Protein AF-A0A1Z8P2G0-F1 (afdb_monomer)

Solvent-accessible surface area (backbone atoms only — not comparable to full-atom values): 7217 Å² total; per-residue (Å²): 125,61,67,54,53,52,52,52,48,53,51,50,54,49,53,53,50,36,55,58,36,44,78,73,49,36,34,59,46,86,92,84,46,77,43,54,73,86,60,70,56,64,57,60,57,50,25,56,54,51,21,49,52,52,42,52,49,53,52,51,53,38,56,76,70,68,52,81,88,75,31,72,57,47,53,52,24,49,36,32,48,39,36,35,54,38,39,53,51,37,26,50,76,64,75,35,38,90,81,43,46,68,60,46,52,50,36,45,52,52,22,52,47,34,41,54,54,36,60,76,44,64,94,48,72,69,84,83,86,123

Foldseek 3Di:
DVVLVVVVVVVVVVVVVQVVCVVVQWHADPPGDIDGNVPDPPLLVVLLVQLVVVLVVVVVVCVVVVHDDAAPLVSVLSSLVSSLVSSCVSCVVVVNCVVCVVVSVVSVVSNVSSVVVRVVCPPPNDDPDD

Mean predicted aligned error: 5.57 Å

Secondary structure (DSSP, 8-state):
-HHHHHHHHHHHHHHHHHHHHHHTTEEEETTTEEEETT-S-HHHHHHHHHHHHHHHHHHHHHHHTTPPP--HHHHHHHHHHHHHHHHHHHHHHTT-HHHHHHHHHHHHHHHHHHHHHHHHTTT-SS----

Structure (mmCIF, N/CA/C/O backbone):
data_AF-A0A1Z8P2G0-F1
#
_entry.id   AF-A0A1Z8P2G0-F1
#
loop_
_atom_site.group_PDB
_atom_site.id
_atom_site.type_symbol
_atom_site.label_atom_id
_atom_site.label_alt_id
_atom_site.label_comp_id
_atom_site.label_asym_id
_atom_site.label_entity_id
_atom_site.label_seq_id
_atom_site.pdbx_PDB_ins_code
_atom_site.Cartn_x
_atom_site.Cartn_y
_atom_site.Cartn_z
_atom_site.occupancy
_atom_site.B_iso_or_equiv
_atom_site.auth_seq_id
_atom_site.auth_comp_id
_atom_site.auth_asym_id
_atom_site.auth_atom_id
_atom_site.pdbx_PDB_model_num
ATOM 1 N N . MET A 1 1 ? -21.821 -0.827 0.742 1.00 60.06 1 MET A N 1
ATOM 2 C CA . MET A 1 1 ? -20.743 -1.477 1.525 1.00 60.06 1 MET A CA 1
ATOM 3 C C . MET A 1 1 ? -20.217 -2.779 0.893 1.00 60.06 1 MET A C 1
ATOM 5 O O . MET A 1 1 ? -19.171 -3.246 1.322 1.00 60.06 1 MET A O 1
ATOM 9 N N . ASN A 1 2 ? -20.851 -3.317 -0.165 1.00 76.31 2 ASN A N 1
ATOM 10 C CA . ASN A 1 2 ? -20.404 -4.551 -0.839 1.00 76.31 2 ASN A CA 1
ATOM 11 C C . ASN A 1 2 ? -19.225 -4.346 -1.807 1.00 76.31 2 ASN A C 1
ATOM 13 O O . ASN A 1 2 ? -18.320 -5.168 -1.829 1.00 76.31 2 ASN A O 1
ATOM 17 N N . TYR A 1 3 ? -19.163 -3.225 -2.535 1.00 86.19 3 TYR A N 1
ATOM 18 C CA . TYR A 1 3 ? -18.112 -2.992 -3.540 1.00 86.19 3 TYR A CA 1
ATOM 19 C C . TYR A 1 3 ? -16.690 -2.959 -2.964 1.00 86.19 3 TYR A C 1
ATOM 21 O O . TYR A 1 3 ? -15.778 -3.519 -3.556 1.00 86.19 3 TYR A O 1
ATOM 29 N N . CYS A 1 4 ? -16.500 -2.354 -1.785 1.00 89.00 4 CYS A N 1
ATOM 30 C CA . CYS A 1 4 ? -15.201 -2.341 -1.103 1.00 89.00 4 CYS A CA 1
ATOM 31 C C . CYS A 1 4 ? -14.784 -3.758 -0.678 1.00 89.00 4 CYS A C 1
ATOM 33 O O . CYS A 1 4 ? -13.642 -4.149 -0.889 1.00 89.00 4 CYS A O 1
ATOM 35 N N . LYS A 1 5 ? -15.726 -4.560 -0.158 1.00 89.94 5 LYS A N 1
ATOM 36 C CA . LYS A 1 5 ? -15.477 -5.968 0.187 1.00 89.94 5 LYS A CA 1
ATOM 37 C C . LYS A 1 5 ? -15.097 -6.787 -1.052 1.00 89.94 5 LYS A C 1
ATOM 39 O O . LYS A 1 5 ? -14.120 -7.519 -0.999 1.00 89.94 5 LYS A O 1
ATOM 44 N N . ILE A 1 6 ? -15.822 -6.622 -2.163 1.00 92.88 6 ILE A N 1
ATOM 45 C CA . ILE A 1 6 ? -15.532 -7.305 -3.437 1.00 92.88 6 ILE A CA 1
ATOM 46 C C . ILE A 1 6 ? -14.146 -6.907 -3.956 1.00 92.88 6 ILE A C 1
ATOM 48 O O . ILE A 1 6 ? -13.340 -7.777 -4.262 1.00 92.88 6 ILE A O 1
ATOM 52 N N . LEU A 1 7 ? -13.838 -5.607 -3.993 1.00 93.44 7 LEU A N 1
ATOM 53 C CA . LEU A 1 7 ? -12.540 -5.092 -4.433 1.00 93.44 7 LEU A CA 1
ATOM 54 C C . LEU A 1 7 ? -11.387 -5.643 -3.585 1.00 93.44 7 LEU A C 1
ATOM 56 O O . LEU A 1 7 ? -10.404 -6.130 -4.134 1.00 93.44 7 LEU A O 1
ATOM 60 N N . LEU A 1 8 ? -11.509 -5.592 -2.255 1.00 93.50 8 LEU A N 1
ATOM 61 C CA . LEU A 1 8 ? -10.497 -6.134 -1.347 1.00 93.50 8 LEU A CA 1
ATOM 62 C C . LEU A 1 8 ? -10.388 -7.659 -1.455 1.00 93.50 8 LEU A C 1
ATOM 64 O O . LEU A 1 8 ? -9.288 -8.187 -1.349 1.00 93.50 8 LEU A O 1
ATOM 68 N N . GLY A 1 9 ? -11.498 -8.358 -1.704 1.00 94.31 9 GLY A N 1
ATOM 69 C CA . GLY A 1 9 ? -11.506 -9.794 -1.976 1.00 94.31 9 GLY A CA 1
ATOM 70 C C . GLY A 1 9 ? -10.726 -10.139 -3.244 1.00 94.31 9 GLY A C 1
ATOM 71 O O . GLY A 1 9 ? -9.842 -10.988 -3.199 1.00 94.31 9 GLY A O 1
ATOM 72 N N . LEU A 1 10 ? -10.982 -9.431 -4.349 1.00 93.38 10 LEU A N 1
ATOM 73 C CA . LEU A 1 10 ? -10.248 -9.601 -5.607 1.00 93.38 10 LEU A CA 1
ATOM 74 C C . LEU A 1 10 ? -8.759 -9.268 -5.450 1.00 93.38 10 LEU A C 1
ATOM 76 O O . LEU A 1 10 ? -7.917 -10.032 -5.911 1.00 93.38 10 LEU A O 1
ATOM 80 N N . LEU A 1 11 ? -8.428 -8.175 -4.755 1.00 92.81 11 LEU A N 1
ATOM 81 C CA . LEU A 1 11 ? -7.041 -7.820 -4.437 1.00 92.81 11 LEU A CA 1
ATOM 82 C C . LEU A 1 11 ? -6.364 -8.871 -3.552 1.00 92.81 11 LEU A C 1
ATOM 84 O O . LEU A 1 11 ? -5.190 -9.164 -3.754 1.00 92.81 11 LEU A O 1
ATOM 88 N N . GLY A 1 12 ? -7.094 -9.453 -2.599 1.00 94.44 12 GLY A N 1
ATOM 89 C CA . GLY A 1 12 ? -6.603 -10.532 -1.747 1.00 94.44 12 GLY A CA 1
ATOM 90 C C . GLY A 1 12 ? -6.286 -11.793 -2.546 1.00 94.44 12 GLY A C 1
ATOM 91 O O . GLY A 1 12 ? -5.186 -12.327 -2.428 1.00 94.44 12 GLY A O 1
ATOM 92 N N . VAL A 1 13 ? -7.206 -12.228 -3.414 1.00 94.69 13 VAL A N 1
ATOM 93 C CA . VAL A 1 13 ? -6.977 -13.362 -4.327 1.00 94.69 13 VAL A CA 1
ATOM 94 C C . VAL A 1 13 ? -5.789 -13.077 -5.244 1.00 94.69 13 VAL A C 1
ATOM 96 O O . VAL A 1 13 ? -4.899 -13.914 -5.370 1.00 94.69 13 VAL A O 1
ATOM 99 N N . TRP A 1 14 ? -5.724 -11.879 -5.829 1.00 91.81 14 TRP A N 1
ATOM 100 C CA . TRP A 1 14 ? -4.611 -11.466 -6.681 1.00 91.81 14 TRP A CA 1
ATOM 101 C C . TRP A 1 14 ? -3.268 -11.495 -5.941 1.00 91.81 14 TRP A C 1
ATOM 103 O O . TRP A 1 14 ? -2.309 -12.066 -6.453 1.00 91.81 14 TRP A O 1
ATOM 113 N N . ALA A 1 15 ? -3.200 -10.967 -4.716 1.00 91.56 15 ALA A N 1
ATOM 114 C CA . ALA A 1 15 ? -1.979 -10.977 -3.913 1.00 91.56 15 ALA A CA 1
ATOM 115 C C . ALA A 1 15 ? -1.499 -12.405 -3.610 1.00 91.56 15 ALA A C 1
ATOM 117 O O . ALA A 1 15 ? -0.311 -12.695 -3.748 1.00 91.56 15 ALA A O 1
ATOM 118 N N . VAL A 1 16 ? -2.416 -13.312 -3.255 1.00 94.31 16 VAL A N 1
ATOM 119 C CA . VAL A 1 16 ? -2.088 -14.730 -3.031 1.00 94.31 16 VAL A CA 1
ATOM 120 C C . VAL A 1 16 ? -1.574 -15.380 -4.316 1.00 94.31 16 VAL A C 1
ATOM 122 O O . VAL A 1 16 ? -0.553 -16.065 -4.278 1.00 94.31 16 VAL A O 1
ATOM 125 N N . MET A 1 17 ? -2.220 -15.130 -5.459 1.00 91.81 17 MET A N 1
ATOM 126 C CA . MET A 1 17 ? -1.755 -15.648 -6.751 1.00 91.81 17 MET A CA 1
ATOM 127 C C . MET A 1 17 ? -0.342 -15.161 -7.093 1.00 91.81 17 MET A C 1
ATOM 129 O O . MET A 1 17 ? 0.490 -15.972 -7.490 1.00 91.81 17 MET A O 1
ATOM 133 N N . VAL A 1 18 ? -0.039 -13.871 -6.897 1.00 89.19 18 VAL A N 1
ATOM 134 C CA . VAL A 1 18 ? 1.302 -13.308 -7.151 1.00 89.19 18 VAL A CA 1
ATOM 135 C C . VAL A 1 18 ? 2.364 -13.981 -6.281 1.00 89.19 18 VAL A C 1
ATOM 137 O O . VAL A 1 18 ? 3.436 -14.315 -6.780 1.00 89.19 18 VAL A O 1
ATOM 140 N N . VAL A 1 19 ? 2.067 -14.233 -5.001 1.00 90.69 19 VAL A N 1
ATOM 141 C CA . VAL A 1 19 ? 2.987 -14.950 -4.103 1.00 90.69 19 VAL A CA 1
ATOM 142 C C . VAL A 1 19 ? 3.224 -16.381 -4.587 1.00 90.69 19 VAL A C 1
ATOM 144 O O . VAL A 1 19 ? 4.376 -16.799 -4.669 1.00 90.69 19 VAL A O 1
ATOM 147 N N . ILE A 1 20 ? 2.164 -17.116 -4.946 1.00 92.06 20 ILE A N 1
ATOM 148 C CA . ILE A 1 20 ? 2.279 -18.495 -5.449 1.00 92.06 20 ILE A CA 1
ATOM 149 C C . ILE A 1 20 ? 3.148 -18.532 -6.709 1.00 92.06 20 ILE A C 1
ATOM 151 O O . ILE A 1 20 ? 4.090 -19.315 -6.767 1.00 92.06 20 ILE A O 1
ATOM 155 N N . LEU A 1 21 ? 2.878 -17.670 -7.694 1.00 88.94 21 LEU A N 1
ATOM 156 C CA . LEU A 1 21 ? 3.651 -17.611 -8.939 1.00 88.94 21 LEU A CA 1
ATOM 157 C C . LEU A 1 21 ? 5.119 -17.235 -8.691 1.00 88.94 21 LEU A C 1
ATOM 159 O O . LEU A 1 21 ? 6.015 -17.837 -9.289 1.00 88.94 21 LEU A O 1
ATOM 163 N N . GLY A 1 22 ? 5.375 -16.324 -7.746 1.00 86.19 22 GLY A N 1
ATOM 164 C CA . GLY A 1 22 ? 6.726 -15.928 -7.352 1.00 86.19 22 GLY A CA 1
ATOM 165 C C . GLY A 1 22 ? 7.583 -17.095 -6.847 1.00 86.19 22 GLY A C 1
ATOM 166 O O . GLY A 1 22 ? 8.781 -17.132 -7.128 1.00 86.19 22 GLY A O 1
ATOM 167 N N . LEU A 1 23 ? 6.982 -18.095 -6.186 1.00 88.88 23 LEU A N 1
ATOM 168 C CA . LEU A 1 23 ? 7.684 -19.318 -5.761 1.00 88.88 23 LEU A CA 1
ATOM 169 C C . LEU A 1 23 ? 8.158 -20.175 -6.946 1.00 88.88 23 LEU A C 1
ATOM 171 O O . LEU A 1 23 ? 9.149 -20.892 -6.830 1.00 88.88 23 LEU A O 1
ATOM 175 N N . PHE A 1 24 ? 7.500 -20.055 -8.100 1.00 89.31 24 PHE A N 1
ATOM 176 C CA . PHE A 1 24 ? 7.879 -20.708 -9.355 1.00 89.31 24 PHE A CA 1
ATOM 177 C C . PHE A 1 24 ? 8.735 -19.807 -10.259 1.00 89.31 24 PHE A C 1
ATOM 179 O O . PHE A 1 24 ? 8.844 -20.067 -11.455 1.00 89.31 24 PHE A O 1
ATOM 186 N N . LYS A 1 25 ? 9.348 -18.747 -9.706 1.00 83.69 25 LYS A N 1
ATOM 187 C CA . LYS A 1 25 ? 10.150 -17.746 -10.439 1.00 83.69 25 LYS A CA 1
ATOM 188 C C . LYS A 1 25 ? 9.375 -16.992 -11.534 1.00 83.69 25 LYS A C 1
ATOM 190 O O . LYS A 1 25 ? 9.993 -16.353 -12.383 1.00 83.69 25 LYS A O 1
ATOM 195 N N . LEU A 1 26 ? 8.043 -17.032 -11.496 1.00 84.38 26 LEU A N 1
ATOM 196 C CA . LEU A 1 26 ? 7.166 -16.260 -12.372 1.00 84.38 26 LEU A CA 1
ATOM 197 C C . LEU A 1 26 ? 6.716 -15.009 -11.628 1.00 84.38 26 LEU A C 1
ATOM 199 O O . LEU A 1 26 ? 6.067 -15.104 -10.588 1.00 84.38 26 LEU A O 1
ATOM 203 N N . GLN A 1 27 ? 7.043 -13.830 -12.149 1.00 81.88 27 GLN A N 1
ATOM 204 C CA . GLN A 1 27 ? 6.608 -12.586 -11.529 1.00 81.88 27 GLN A CA 1
ATOM 205 C C . GLN A 1 27 ? 5.479 -11.959 -12.333 1.00 81.88 27 GLN A C 1
ATOM 207 O O . GLN A 1 27 ? 5.599 -11.691 -13.525 1.00 81.88 27 GLN A O 1
ATOM 212 N N . VAL A 1 28 ? 4.363 -11.736 -11.641 1.00 82.62 28 VAL A N 1
ATOM 213 C CA . VAL A 1 28 ? 3.212 -11.008 -12.163 1.00 82.62 28 VAL A CA 1
ATOM 214 C C . VAL A 1 28 ? 3.106 -9.708 -11.397 1.00 82.62 28 VAL A C 1
ATOM 216 O O . VAL A 1 28 ? 3.031 -9.709 -10.168 1.00 82.62 28 VAL A O 1
ATOM 219 N N . TYR A 1 29 ? 3.088 -8.594 -12.117 1.00 79.94 29 TYR A N 1
ATOM 220 C CA . TYR A 1 29 ? 2.933 -7.284 -11.509 1.00 79.94 29 TYR A CA 1
ATOM 221 C C . TYR A 1 29 ? 1.839 -6.475 -12.200 1.00 79.94 29 TYR A C 1
ATOM 223 O O . TYR A 1 29 ? 1.559 -6.606 -13.392 1.00 79.94 29 TYR A O 1
ATOM 231 N N . PHE A 1 30 ? 1.190 -5.635 -11.401 1.00 70.94 30 PHE A N 1
ATOM 232 C CA . PHE A 1 30 ? 0.039 -4.844 -11.815 1.00 70.94 30 PHE A CA 1
ATOM 233 C C . PHE A 1 30 ? 0.392 -3.905 -12.990 1.00 70.94 30 PHE A C 1
ATOM 235 O O . PHE A 1 30 ? 1.470 -3.315 -12.961 1.00 70.94 30 PHE A O 1
ATOM 242 N N . PRO A 1 31 ? -0.467 -3.688 -14.002 1.00 65.00 31 PRO A N 1
ATOM 243 C CA . PRO A 1 31 ? -1.821 -4.218 -14.138 1.00 65.00 31 PRO A CA 1
ATOM 244 C C . PRO A 1 31 ? -1.864 -5.711 -14.481 1.00 65.00 31 PRO A C 1
ATOM 246 O O . PRO A 1 31 ? -2.478 -6.450 -13.725 1.00 65.00 31 PRO A O 1
ATOM 249 N N . PHE A 1 32 ? -1.177 -6.177 -15.528 1.00 74.19 32 PHE A N 1
ATOM 250 C CA . PHE A 1 32 ? -1.119 -7.599 -15.908 1.00 74.19 32 PHE A CA 1
ATOM 251 C C . PHE A 1 32 ? 0.148 -7.899 -16.720 1.00 74.19 32 PHE A C 1
ATOM 253 O O . PHE A 1 32 ? 0.078 -8.419 -17.830 1.00 74.19 32 PHE A O 1
ATOM 260 N N . ASN A 1 33 ? 1.311 -7.525 -16.193 1.00 77.25 33 ASN A N 1
ATOM 261 C CA . ASN A 1 33 ? 2.585 -7.851 -16.830 1.00 77.25 33 ASN A CA 1
ATOM 262 C C . ASN A 1 33 ? 3.137 -9.148 -16.247 1.00 77.25 33 ASN A C 1
ATOM 264 O O . ASN A 1 33 ? 3.072 -9.354 -15.033 1.00 77.25 33 ASN A O 1
ATOM 268 N N . ILE A 1 34 ? 3.681 -9.997 -17.115 1.00 75.19 34 ILE A N 1
ATOM 269 C CA . ILE A 1 34 ? 4.360 -11.239 -16.751 1.00 75.19 34 ILE A CA 1
ATOM 270 C C . ILE A 1 34 ? 5.818 -11.070 -17.160 1.00 75.19 34 ILE A C 1
ATOM 272 O O . ILE A 1 34 ? 6.087 -10.757 -18.317 1.00 75.19 34 ILE A O 1
ATOM 276 N N . GLY A 1 35 ? 6.728 -11.262 -16.214 1.00 70.44 35 GLY A N 1
ATOM 277 C CA . GLY A 1 35 ? 8.163 -11.173 -16.445 1.00 70.44 35 GLY A CA 1
ATOM 278 C C . GLY A 1 35 ? 8.932 -12.234 -15.669 1.00 70.44 35 GLY A C 1
ATOM 279 O O . GLY A 1 35 ? 8.391 -12.911 -14.783 1.00 70.44 35 GLY A O 1
ATOM 280 N N . SER A 1 36 ? 10.207 -12.388 -16.010 1.00 67.25 36 SER A N 1
ATOM 281 C CA . SER A 1 36 ? 11.131 -13.204 -15.223 1.00 67.25 36 SER A CA 1
ATOM 282 C C . SER A 1 36 ? 11.443 -12.534 -13.875 1.00 67.25 36 SER A C 1
ATOM 284 O O . SER A 1 36 ? 11.200 -11.344 -13.671 1.00 67.25 36 SER A O 1
ATOM 286 N N . ALA A 1 37 ? 11.953 -13.296 -12.903 1.00 57.19 37 ALA A N 1
ATOM 287 C CA . ALA A 1 37 ? 12.129 -12.813 -11.529 1.00 57.19 37 ALA A CA 1
ATOM 288 C C . ALA A 1 37 ? 13.065 -11.593 -11.366 1.00 57.19 37 ALA A C 1
ATOM 290 O O . ALA A 1 37 ? 13.006 -10.917 -10.339 1.00 57.19 37 ALA A O 1
ATOM 291 N N . GLU A 1 38 ? 13.901 -11.309 -12.364 1.00 60.44 38 GLU A N 1
ATOM 292 C CA . GLU A 1 38 ? 14.842 -10.181 -12.381 1.00 60.44 38 GLU A CA 1
ATOM 293 C C . GLU A 1 38 ? 14.269 -8.930 -13.075 1.00 60.44 38 GLU A C 1
ATOM 295 O O . GLU A 1 38 ? 14.908 -7.881 -13.081 1.00 60.44 38 GLU A O 1
ATOM 300 N N . GLU A 1 39 ? 13.052 -9.003 -13.626 1.00 69.00 39 GLU A N 1
ATOM 301 C CA . GLU A 1 39 ? 12.486 -7.953 -14.484 1.00 69.00 39 GLU A CA 1
ATOM 302 C C . GLU A 1 39 ? 11.602 -6.930 -13.761 1.00 69.00 39 GLU A C 1
ATOM 304 O O . GLU A 1 39 ? 11.222 -5.941 -14.390 1.00 69.00 39 GLU A O 1
ATOM 309 N N . ILE A 1 40 ? 11.259 -7.096 -12.470 1.00 79.25 40 ILE A N 1
ATOM 310 C CA . ILE A 1 40 ? 10.447 -6.067 -11.797 1.00 79.25 40 ILE A CA 1
ATOM 311 C C . ILE A 1 40 ?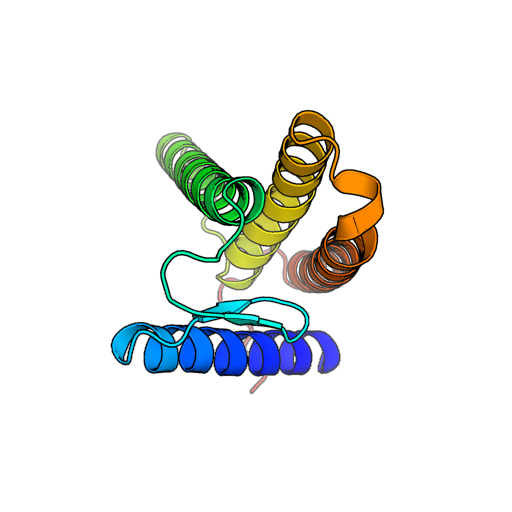 11.238 -4.753 -11.732 1.00 79.25 40 ILE A C 1
ATOM 313 O O . ILE A 1 40 ? 12.290 -4.695 -11.088 1.00 79.25 40 ILE A O 1
ATOM 317 N N . PRO A 1 41 ? 10.695 -3.655 -12.297 1.00 86.19 41 PRO A N 1
ATOM 318 C CA . PRO A 1 41 ? 11.341 -2.358 -12.223 1.00 86.19 41 PRO A CA 1
ATOM 319 C C . PRO A 1 41 ? 11.607 -1.938 -10.776 1.00 86.19 41 PRO A C 1
ATOM 321 O O . PRO A 1 41 ? 10.708 -1.943 -9.928 1.00 86.19 41 PRO A O 1
ATOM 324 N N . TYR A 1 42 ? 12.839 -1.507 -10.503 1.00 89.25 42 TYR A N 1
ATOM 325 C CA . TYR A 1 42 ? 13.296 -1.172 -9.152 1.00 89.25 42 TYR A CA 1
ATOM 326 C C . TYR A 1 42 ? 12.375 -0.177 -8.426 1.00 89.25 42 TYR A C 1
ATOM 328 O O . TYR A 1 42 ? 12.046 -0.368 -7.257 1.00 89.25 42 TYR A O 1
ATOM 336 N N . HIS A 1 43 ? 11.879 0.848 -9.126 1.00 89.00 43 HIS A N 1
ATOM 337 C CA . HIS A 1 43 ? 10.983 1.862 -8.560 1.00 89.00 43 HIS A CA 1
ATOM 338 C C . HIS A 1 43 ? 9.645 1.280 -8.062 1.00 89.00 43 HIS A C 1
ATOM 340 O O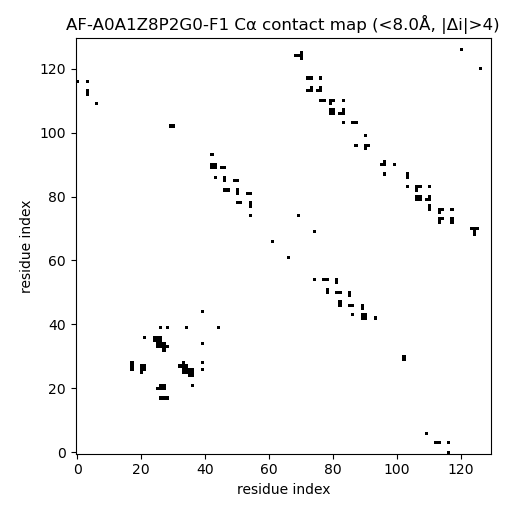 . HIS A 1 43 ? 9.069 1.793 -7.098 1.00 89.00 43 HIS A O 1
ATOM 346 N N . ARG A 1 44 ? 9.159 0.179 -8.652 1.00 88.94 44 ARG A N 1
ATOM 347 C CA . ARG A 1 44 ? 7.945 -0.519 -8.197 1.00 88.94 44 ARG A CA 1
ATOM 348 C C . ARG A 1 44 ? 8.221 -1.323 -6.934 1.00 88.94 44 ARG A C 1
ATOM 350 O O . ARG A 1 44 ? 7.459 -1.237 -5.971 1.00 88.94 44 ARG A O 1
ATOM 357 N N . TRP A 1 45 ? 9.338 -2.046 -6.906 1.00 90.31 45 TRP A N 1
ATOM 358 C CA . TRP A 1 45 ? 9.741 -2.834 -5.741 1.00 90.31 45 TRP A CA 1
ATOM 359 C C . TRP A 1 45 ? 10.037 -1.942 -4.528 1.00 90.31 45 TRP A C 1
ATOM 361 O O . TRP A 1 45 ? 9.541 -2.176 -3.423 1.00 90.31 45 TRP A O 1
ATOM 371 N N . GLN A 1 46 ? 10.759 -0.845 -4.762 1.00 93.38 46 GLN A N 1
ATOM 372 C CA . GLN A 1 46 ? 11.072 0.152 -3.746 1.00 93.38 46 GLN A CA 1
ATOM 373 C C . GLN A 1 46 ? 9.810 0.812 -3.181 1.00 93.38 46 GLN A C 1
ATOM 375 O O . GLN A 1 46 ? 9.732 1.051 -1.977 1.00 93.38 46 GLN A O 1
ATOM 380 N N . THR A 1 47 ? 8.799 1.050 -4.022 1.00 95.19 47 THR A N 1
ATOM 381 C CA . THR A 1 47 ? 7.502 1.577 -3.579 1.00 95.19 47 THR A CA 1
ATOM 382 C C . THR A 1 47 ? 6.847 0.662 -2.555 1.00 95.19 47 THR A C 1
ATOM 384 O O . THR A 1 47 ? 6.556 1.110 -1.449 1.00 95.19 47 THR A O 1
ATOM 387 N N . VAL A 1 48 ? 6.696 -0.631 -2.860 1.00 94.06 48 VAL A N 1
ATOM 388 C CA . VAL A 1 48 ? 6.090 -1.592 -1.921 1.00 94.06 48 VAL A CA 1
ATOM 389 C C . VAL A 1 48 ? 6.886 -1.663 -0.615 1.00 94.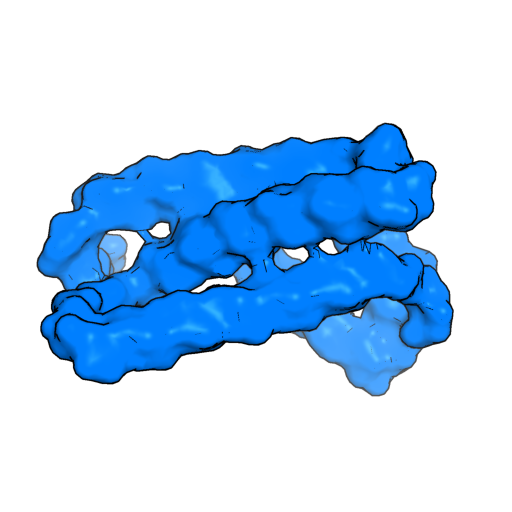06 48 VAL A C 1
ATOM 391 O O . VAL A 1 48 ? 6.300 -1.644 0.472 1.00 94.06 48 VAL A O 1
ATOM 394 N N . ARG A 1 49 ? 8.222 -1.691 -0.700 1.00 95.06 49 ARG A N 1
ATOM 395 C CA . ARG A 1 49 ? 9.112 -1.740 0.468 1.00 95.06 49 ARG A CA 1
ATOM 396 C C . ARG A 1 49 ? 8.936 -0.522 1.378 1.00 95.06 49 ARG A C 1
ATOM 398 O O . ARG A 1 49 ? 8.709 -0.676 2.577 1.00 95.06 49 ARG A O 1
ATOM 405 N N . PHE A 1 50 ? 9.013 0.682 0.816 1.00 97.62 50 PHE A N 1
ATOM 406 C CA . PHE A 1 50 ? 8.889 1.936 1.563 1.00 97.62 50 PHE A CA 1
ATOM 407 C C . PHE A 1 50 ? 7.497 2.108 2.163 1.00 97.62 50 PHE A C 1
ATOM 409 O O . PHE A 1 50 ? 7.377 2.443 3.341 1.00 97.62 50 PHE A O 1
ATOM 416 N N . THR A 1 51 ? 6.447 1.804 1.402 1.00 97.94 51 THR A N 1
ATOM 417 C CA . THR A 1 51 ? 5.073 1.826 1.907 1.00 97.94 51 THR A CA 1
ATOM 418 C C . THR A 1 51 ? 4.888 0.861 3.072 1.00 97.94 51 THR A C 1
ATOM 420 O O . THR A 1 51 ? 4.286 1.233 4.080 1.00 97.94 51 THR A O 1
ATOM 423 N N . THR A 1 52 ? 5.434 -0.354 2.975 1.00 97.00 52 THR A N 1
ATOM 424 C CA . THR A 1 52 ? 5.344 -1.354 4.047 1.00 97.00 52 THR A CA 1
ATOM 425 C C . THR A 1 52 ? 6.023 -0.853 5.317 1.00 97.00 52 THR A C 1
ATOM 427 O O . THR A 1 52 ? 5.393 -0.826 6.375 1.00 97.00 52 THR A O 1
ATOM 430 N N . PHE A 1 53 ? 7.269 -0.381 5.224 1.00 98.06 53 PHE A N 1
ATOM 431 C CA . PHE A 1 53 ? 7.995 0.132 6.388 1.00 98.06 53 PHE A CA 1
ATOM 432 C C . PHE A 1 53 ? 7.337 1.364 7.002 1.00 98.06 53 PHE A C 1
ATOM 434 O O . PHE A 1 53 ? 7.223 1.437 8.223 1.00 98.06 53 PHE A O 1
ATOM 441 N N . LEU A 1 54 ? 6.839 2.296 6.188 1.00 97.81 54 LEU A N 1
ATOM 442 C CA . LEU A 1 54 ? 6.166 3.488 6.696 1.00 97.81 54 LEU A CA 1
ATOM 443 C C . LEU A 1 54 ? 4.822 3.149 7.360 1.00 97.81 54 LEU A C 1
ATOM 445 O O . LEU A 1 54 ? 4.478 3.734 8.386 1.00 97.81 54 LEU A O 1
ATOM 449 N N . THR A 1 55 ? 4.090 2.165 6.829 1.00 97.62 55 THR A N 1
ATOM 450 C CA . THR A 1 55 ? 2.847 1.665 7.439 1.00 97.62 55 THR A CA 1
ATOM 451 C C . THR A 1 55 ? 3.130 1.012 8.790 1.00 97.62 55 THR A C 1
ATOM 453 O O . THR A 1 55 ? 2.457 1.315 9.775 1.00 97.62 55 THR A O 1
ATOM 456 N N . VAL A 1 56 ? 4.151 0.152 8.860 1.00 97.31 56 VAL A N 1
ATOM 457 C CA . VAL A 1 56 ? 4.585 -0.483 10.112 1.00 97.31 56 VAL A CA 1
ATOM 458 C C . VAL A 1 56 ? 5.029 0.574 11.124 1.00 97.31 56 VAL A C 1
ATOM 460 O O . VAL A 1 56 ? 4.538 0.573 12.250 1.00 97.31 56 VAL A O 1
ATOM 463 N N . ALA A 1 57 ? 5.879 1.523 10.720 1.00 98.00 57 ALA A N 1
ATOM 464 C CA . ALA A 1 57 ? 6.342 2.609 11.580 1.00 98.00 57 ALA A CA 1
ATOM 465 C C . ALA A 1 57 ? 5.173 3.440 12.132 1.00 98.00 57 ALA A C 1
ATOM 467 O O . ALA A 1 57 ? 5.111 3.692 13.335 1.00 98.00 57 ALA A O 1
ATOM 468 N N . TYR A 1 58 ? 4.200 3.799 11.286 1.00 97.12 58 TYR A N 1
ATOM 469 C CA . TYR A 1 58 ? 2.996 4.515 11.711 1.00 97.12 58 TYR A CA 1
ATOM 470 C C . TYR A 1 58 ? 2.248 3.772 12.828 1.00 97.12 58 TYR A C 1
ATOM 472 O O . TYR A 1 58 ? 1.877 4.380 13.834 1.00 97.12 58 TYR A O 1
ATOM 480 N N . PHE A 1 59 ? 2.048 2.457 12.689 1.00 95.56 59 PHE A N 1
ATOM 481 C CA . PHE A 1 59 ? 1.340 1.671 13.701 1.00 95.56 59 PHE A CA 1
ATOM 482 C C . PHE A 1 59 ? 2.173 1.387 14.957 1.00 95.56 59 PHE A C 1
ATOM 484 O O . PHE A 1 59 ? 1.597 1.359 16.044 1.00 95.56 59 PHE A O 1
ATOM 491 N N . ILE A 1 60 ? 3.501 1.272 14.850 1.00 96.62 60 ILE A N 1
ATOM 492 C CA . ILE A 1 60 ? 4.402 1.201 16.013 1.00 96.62 60 ILE A CA 1
ATOM 493 C C . ILE A 1 60 ? 4.296 2.484 16.842 1.00 96.62 60 ILE A C 1
ATOM 495 O O . ILE A 1 60 ? 4.036 2.420 18.042 1.00 96.62 60 ILE A O 1
ATOM 499 N N . PHE A 1 61 ? 4.421 3.659 16.217 1.00 97.31 61 PHE A N 1
ATOM 500 C CA . PHE A 1 61 ? 4.312 4.930 16.940 1.00 97.31 61 PHE A CA 1
ATOM 501 C C . PHE A 1 61 ? 2.916 5.153 17.515 1.00 97.31 61 PHE A C 1
ATOM 503 O O . PHE A 1 61 ? 2.772 5.663 18.626 1.00 97.31 61 PHE A O 1
ATOM 510 N N . ARG A 1 62 ? 1.876 4.710 16.803 1.00 94.62 62 ARG A N 1
ATOM 511 C CA . ARG A 1 62 ? 0.506 4.715 17.316 1.00 94.62 62 ARG A CA 1
ATOM 512 C C . ARG A 1 62 ? 0.349 3.828 18.558 1.00 94.62 62 ARG A C 1
ATOM 514 O O . ARG A 1 62 ? -0.382 4.193 19.475 1.00 94.62 62 ARG A O 1
ATOM 521 N N . TYR A 1 63 ? 1.010 2.676 18.594 1.00 93.81 63 TYR A N 1
ATOM 522 C CA . TYR A 1 63 ? 0.989 1.794 19.757 1.00 93.81 63 TYR A CA 1
ATOM 523 C C . TYR A 1 63 ? 1.723 2.421 20.950 1.00 93.81 63 TYR A C 1
ATOM 525 O O . TYR A 1 63 ? 1.149 2.521 22.032 1.00 93.81 63 TYR A O 1
ATOM 533 N N . ILE A 1 64 ? 2.941 2.931 20.736 1.00 96.94 64 ILE A N 1
ATOM 534 C CA . ILE A 1 64 ? 3.745 3.592 21.780 1.00 96.94 64 ILE A CA 1
ATOM 535 C C . ILE A 1 64 ? 3.018 4.821 22.348 1.00 96.94 64 ILE A C 1
ATOM 537 O O . ILE A 1 64 ? 3.028 5.043 23.553 1.00 96.94 64 ILE A O 1
ATOM 541 N N . GLY A 1 65 ? 2.337 5.594 21.498 1.00 95.50 65 GLY A N 1
ATOM 542 C CA . GLY A 1 65 ? 1.566 6.768 21.912 1.00 95.50 65 GLY A CA 1
ATOM 543 C C . GLY A 1 65 ? 0.245 6.463 22.632 1.00 95.50 65 GLY A C 1
ATOM 544 O O . GLY A 1 65 ? -0.509 7.393 22.904 1.00 95.50 65 GLY A O 1
ATOM 545 N N . GLY A 1 66 ? -0.087 5.193 22.900 1.00 91.12 66 GLY A N 1
ATOM 546 C CA . GLY A 1 66 ? -1.302 4.815 23.632 1.00 91.12 66 GLY A CA 1
ATOM 547 C C . GLY A 1 66 ? -2.608 5.121 22.890 1.00 91.12 66 GLY A C 1
ATOM 548 O O . GLY A 1 66 ? -3.667 5.270 23.504 1.00 91.12 66 GLY A O 1
ATOM 549 N N . PHE A 1 67 ? -2.565 5.246 21.561 1.00 88.62 67 PHE A N 1
ATOM 550 C CA . PHE A 1 67 ? -3.761 5.526 20.774 1.00 88.62 67 PHE A CA 1
ATOM 551 C C . PHE A 1 67 ? -4.694 4.310 20.734 1.00 88.62 67 PHE A C 1
ATOM 553 O O . PHE A 1 67 ? -4.274 3.156 20.789 1.00 88.62 67 PHE A O 1
ATOM 560 N N . ARG A 1 68 ? -5.993 4.568 20.541 1.00 86.00 68 ARG A N 1
ATOM 561 C CA . ARG A 1 68 ? -7.004 3.505 20.462 1.00 86.00 68 ARG A CA 1
ATOM 562 C C . ARG A 1 68 ? -6.706 2.504 19.333 1.00 86.00 68 ARG A C 1
ATOM 564 O O . ARG A 1 68 ? -6.292 2.943 18.243 1.00 86.00 68 ARG A O 1
ATOM 571 N N . PRO A 1 69 ? -6.996 1.206 19.560 1.00 85.25 69 PRO A N 1
ATOM 572 C CA . PRO A 1 69 ? -6.852 0.166 18.550 1.00 85.25 69 PRO A CA 1
ATOM 573 C C . PRO A 1 69 ? -7.692 0.488 17.312 1.00 85.25 69 PRO A C 1
ATOM 575 O O . PRO A 1 69 ? -8.725 1.161 17.381 1.00 85.25 69 PRO A O 1
ATOM 578 N N . VAL A 1 70 ? -7.217 0.021 16.162 1.00 87.69 70 VAL A N 1
ATOM 579 C CA . VAL A 1 70 ? -7.851 0.237 14.859 1.00 87.69 70 VAL A CA 1
ATOM 580 C C . VAL A 1 70 ? -8.329 -1.084 14.275 1.00 87.69 70 VAL A C 1
ATOM 582 O O . VAL A 1 70 ? -7.775 -2.137 14.572 1.00 87.69 70 VAL A O 1
ATOM 585 N N . SER A 1 71 ? -9.351 -1.034 13.425 1.00 89.19 71 SER A N 1
ATOM 586 C CA . SER A 1 71 ? -9.799 -2.210 12.679 1.00 89.19 71 SER A CA 1
ATOM 587 C C . SER A 1 71 ? -8.809 -2.575 11.566 1.00 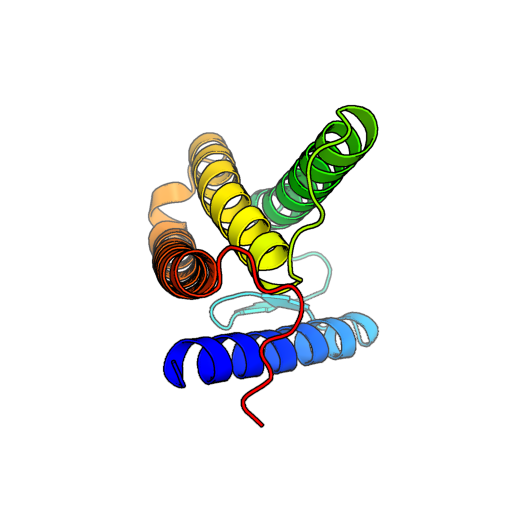89.19 71 SER A C 1
ATOM 589 O O . SER A 1 71 ? -8.077 -1.718 11.067 1.00 89.19 71 SER A O 1
ATOM 591 N N . ALA A 1 72 ? -8.835 -3.830 11.110 1.00 90.12 72 ALA A N 1
ATOM 592 C CA . ALA A 1 72 ? -8.006 -4.292 9.991 1.00 90.12 72 ALA A CA 1
ATOM 593 C C . ALA A 1 72 ? -8.206 -3.443 8.719 1.00 90.12 72 ALA A C 1
ATOM 595 O O . ALA A 1 72 ? -7.251 -3.111 8.022 1.00 90.12 72 ALA A O 1
ATOM 596 N N . LEU A 1 73 ? -9.442 -3.001 8.458 1.00 91.62 73 LEU A N 1
ATOM 597 C CA . LEU A 1 73 ? -9.744 -2.121 7.329 1.00 91.62 73 LEU A CA 1
ATOM 598 C C . LEU A 1 73 ? -9.025 -0.767 7.427 1.00 91.62 73 LEU A C 1
ATOM 600 O O . LEU A 1 73 ? -8.634 -0.212 6.407 1.00 91.62 73 LEU A O 1
ATOM 604 N N . ALA A 1 74 ? -8.838 -0.229 8.634 1.00 91.19 74 ALA A N 1
ATOM 605 C CA . ALA A 1 74 ? -8.106 1.019 8.822 1.00 91.19 74 ALA A CA 1
ATOM 606 C C . ALA A 1 74 ? -6.593 0.848 8.593 1.00 91.19 74 ALA A C 1
ATOM 608 O O . ALA A 1 74 ? -5.942 1.794 8.152 1.00 91.19 74 ALA A O 1
ATOM 609 N N . VAL A 1 75 ? -6.042 -0.347 8.840 1.00 93.62 75 VAL A N 1
ATOM 610 C CA . VAL A 1 75 ? -4.656 -0.687 8.471 1.00 93.62 75 VAL A CA 1
ATOM 611 C C . VAL A 1 75 ? -4.502 -0.690 6.953 1.00 93.62 75 VAL A C 1
ATOM 613 O O . VAL A 1 75 ? -3.607 -0.027 6.435 1.00 93.62 75 VAL A O 1
ATOM 616 N N . LEU A 1 76 ? -5.420 -1.353 6.241 1.00 95.19 76 LEU A N 1
ATOM 617 C CA . LEU A 1 76 ? -5.441 -1.363 4.775 1.00 95.19 76 LEU A CA 1
ATOM 618 C C . LEU A 1 76 ? -5.625 0.047 4.194 1.00 95.19 76 LEU A C 1
ATOM 620 O O . LEU A 1 76 ? -4.902 0.432 3.282 1.00 95.19 76 LEU A O 1
ATOM 624 N N . ASP A 1 77 ? -6.542 0.846 4.752 1.00 95.19 77 ASP A N 1
ATOM 625 C CA . ASP A 1 77 ? -6.748 2.242 4.345 1.00 95.19 77 ASP A CA 1
ATOM 626 C C . ASP A 1 77 ? -5.465 3.074 4.469 1.00 95.19 77 ASP A C 1
ATOM 628 O O . ASP A 1 77 ? -5.113 3.830 3.563 1.00 95.19 77 ASP A O 1
ATOM 632 N N . MET A 1 78 ? -4.747 2.920 5.585 1.00 96.31 78 MET A N 1
ATOM 633 C CA . MET A 1 78 ? -3.481 3.617 5.795 1.00 96.31 78 MET A CA 1
ATOM 634 C C . MET A 1 78 ? -2.412 3.142 4.809 1.00 96.31 78 MET A C 1
ATOM 636 O O . MET A 1 78 ? -1.741 3.972 4.196 1.00 96.31 78 MET A O 1
ATOM 640 N N . PHE A 1 79 ? -2.299 1.827 4.608 1.00 97.50 79 PHE A N 1
ATOM 641 C CA . PHE A 1 79 ? -1.365 1.244 3.651 1.00 97.50 79 PHE A CA 1
ATOM 642 C C . PHE A 1 79 ? -1.581 1.809 2.242 1.00 97.50 79 PHE A C 1
ATOM 644 O O . PHE A 1 79 ? -0.633 2.300 1.639 1.00 97.50 79 PHE A O 1
ATOM 651 N N . PHE A 1 80 ? -2.817 1.827 1.729 1.00 97.31 80 PHE A N 1
ATOM 652 C CA . PHE A 1 80 ? -3.087 2.325 0.374 1.00 97.31 80 PHE A CA 1
ATOM 653 C C . PHE A 1 80 ? -2.823 3.825 0.215 1.00 97.31 80 PHE A C 1
ATOM 655 O O . PHE A 1 80 ? -2.332 4.248 -0.828 1.00 97.31 80 PHE A O 1
ATOM 662 N N . LYS A 1 81 ? -3.073 4.641 1.243 1.00 97.69 81 LYS A N 1
ATOM 663 C CA . LYS A 1 81 ? -2.721 6.072 1.204 1.00 97.69 81 LYS A CA 1
ATOM 664 C C . LYS A 1 81 ? -1.218 6.292 1.132 1.00 97.69 81 LYS A C 1
ATOM 666 O O . LYS A 1 81 ? -0.753 7.100 0.331 1.00 97.69 81 LYS A O 1
ATOM 671 N N . LEU A 1 82 ? -0.465 5.557 1.948 1.00 98.06 82 LEU A N 1
ATOM 672 C CA . LEU A 1 82 ? 0.991 5.592 1.901 1.00 98.06 82 LEU A CA 1
ATOM 673 C C . LEU A 1 82 ? 1.519 5.010 0.585 1.00 98.06 82 LEU A C 1
ATOM 675 O O . LEU A 1 82 ? 2.511 5.509 0.069 1.00 98.06 82 LEU A O 1
ATOM 679 N N . MET A 1 83 ? 0.843 4.013 0.007 1.00 96.81 83 MET A N 1
ATOM 680 C CA . MET A 1 83 ? 1.165 3.463 -1.312 1.00 96.81 83 MET A CA 1
ATOM 681 C C . MET A 1 83 ? 1.060 4.537 -2.388 1.00 96.81 83 MET A C 1
ATOM 683 O O . MET A 1 83 ? 2.009 4.732 -3.132 1.00 96.81 83 MET A O 1
ATOM 687 N N . VAL A 1 84 ? -0.048 5.282 -2.435 1.00 97.44 84 VAL A N 1
ATOM 688 C CA . VAL A 1 84 ? -0.231 6.386 -3.391 1.00 97.44 84 VAL A CA 1
ATOM 689 C C . VAL A 1 84 ? 0.858 7.443 -3.225 1.00 97.44 84 VAL A C 1
ATOM 691 O O . VAL A 1 84 ? 1.469 7.857 -4.209 1.00 97.44 84 VAL A O 1
ATOM 694 N N . PHE A 1 85 ? 1.121 7.864 -1.986 1.00 97.62 85 PHE A N 1
ATOM 695 C CA . PHE A 1 85 ? 2.117 8.893 -1.693 1.00 97.62 85 PHE A CA 1
ATOM 696 C C . PHE A 1 85 ? 3.528 8.476 -2.132 1.00 97.62 85 PHE A C 1
ATOM 698 O O . PHE A 1 85 ? 4.183 9.191 -2.889 1.00 97.62 85 PHE A O 1
ATOM 705 N N . ILE A 1 86 ? 3.973 7.291 -1.712 1.00 97.69 86 ILE A N 1
ATOM 706 C CA . ILE A 1 86 ? 5.302 6.769 -2.038 1.00 97.69 86 ILE A CA 1
ATOM 707 C C . ILE A 1 86 ? 5.422 6.426 -3.525 1.00 97.69 86 ILE A C 1
ATOM 709 O O . ILE A 1 86 ? 6.455 6.727 -4.114 1.00 97.69 86 ILE A O 1
ATOM 713 N N . ALA A 1 87 ? 4.389 5.848 -4.146 1.00 95.88 87 ALA A N 1
ATOM 714 C CA . ALA A 1 87 ? 4.388 5.553 -5.580 1.00 95.88 87 ALA A CA 1
ATOM 715 C C . ALA A 1 87 ? 4.576 6.833 -6.393 1.00 95.88 87 ALA A C 1
ATOM 717 O O . ALA A 1 87 ? 5.417 6.876 -7.282 1.00 95.88 87 ALA A O 1
ATOM 718 N N . THR A 1 88 ? 3.855 7.899 -6.036 1.00 95.88 88 THR A N 1
ATOM 719 C CA . THR A 1 88 ? 3.974 9.197 -6.711 1.00 95.88 88 THR A CA 1
ATOM 720 C C . THR A 1 88 ? 5.403 9.730 -6.619 1.00 95.88 88 THR A C 1
ATOM 722 O O . THR A 1 88 ? 5.976 10.111 -7.635 1.00 95.88 88 THR A O 1
ATOM 725 N N . ILE A 1 89 ? 6.009 9.695 -5.426 1.00 96.38 89 ILE A N 1
ATOM 726 C CA . ILE A 1 89 ? 7.389 10.156 -5.216 1.00 96.38 89 ILE A CA 1
ATOM 727 C C . ILE A 1 89 ? 8.390 9.290 -5.987 1.00 96.38 89 ILE A C 1
ATOM 729 O O . ILE A 1 89 ? 9.214 9.819 -6.725 1.00 96.38 89 ILE A O 1
ATOM 733 N N . ASN A 1 90 ? 8.327 7.966 -5.845 1.00 95.12 90 ASN A N 1
ATOM 734 C CA . ASN A 1 90 ? 9.292 7.064 -6.471 1.00 95.12 90 ASN A CA 1
ATOM 735 C C . ASN A 1 90 ? 9.187 7.071 -7.996 1.00 95.12 90 ASN A C 1
ATOM 737 O O . ASN A 1 90 ? 10.210 7.023 -8.670 1.00 95.12 90 ASN A O 1
ATOM 741 N N . PHE A 1 91 ? 7.974 7.133 -8.549 1.00 94.50 91 PHE A N 1
ATOM 742 C CA . PHE A 1 91 ? 7.785 7.181 -9.999 1.00 94.50 91 PHE A CA 1
ATOM 743 C C . PHE A 1 91 ? 8.200 8.535 -10.568 1.00 94.50 91 PHE A C 1
ATOM 745 O O . PHE A 1 91 ? 8.710 8.587 -11.682 1.00 94.50 91 PHE A O 1
ATOM 752 N N . TRP A 1 92 ? 8.038 9.616 -9.799 1.00 94.62 92 TRP A N 1
ATOM 753 C CA . TRP A 1 92 ? 8.571 10.924 -10.163 1.00 94.62 92 TRP A CA 1
ATOM 754 C C . TRP A 1 92 ? 10.107 10.938 -10.161 1.00 94.62 92 TRP A C 1
ATOM 756 O O . TRP A 1 92 ? 10.703 11.335 -11.153 1.00 94.62 92 TRP A O 1
ATOM 766 N N . ILE A 1 93 ? 10.753 10.422 -9.107 1.00 94.88 93 ILE A N 1
ATOM 767 C CA . ILE A 1 93 ? 12.225 10.317 -9.025 1.00 94.88 93 ILE A CA 1
ATOM 768 C C . ILE A 1 93 ? 12.791 9.430 -10.143 1.00 94.88 93 ILE A C 1
ATOM 770 O O .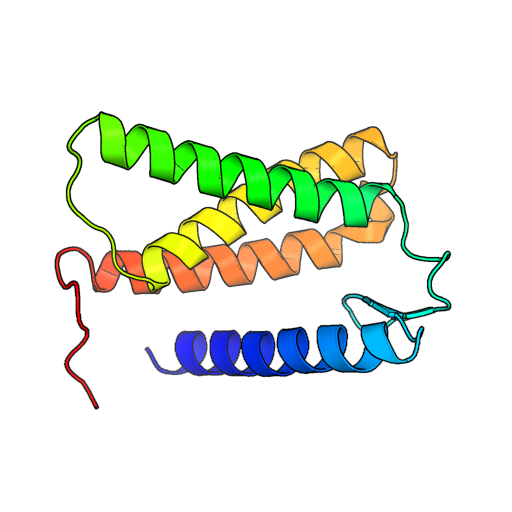 ILE A 1 93 ? 13.871 9.701 -10.659 1.00 94.88 93 ILE A O 1
ATOM 774 N N . ALA A 1 94 ? 12.076 8.368 -10.516 1.00 92.69 94 ALA A N 1
ATOM 775 C CA . ALA A 1 94 ? 12.492 7.445 -11.567 1.00 92.69 94 ALA A CA 1
ATOM 776 C C . ALA A 1 94 ? 12.196 7.943 -12.994 1.00 92.69 94 ALA A C 1
ATOM 778 O O . ALA A 1 94 ? 12.470 7.201 -13.932 1.00 92.69 94 ALA A O 1
ATOM 779 N N . ASP A 1 95 ? 11.607 9.135 -13.158 1.00 92.69 95 ASP A N 1
ATOM 780 C CA . ASP A 1 95 ? 11.130 9.672 -14.442 1.00 92.69 95 ASP A CA 1
ATOM 781 C C . ASP A 1 95 ? 10.180 8.707 -15.188 1.00 92.69 95 ASP A C 1
ATOM 783 O O . ASP A 1 95 ? 10.209 8.534 -16.405 1.00 92.69 95 ASP A O 1
ATOM 787 N N . LYS A 1 96 ? 9.336 8.010 -14.414 1.00 91.44 96 LYS A N 1
ATOM 788 C CA . LYS A 1 96 ? 8.373 6.999 -14.886 1.00 91.44 96 LYS A CA 1
ATOM 789 C C . LYS A 1 96 ? 6.932 7.291 -14.500 1.00 91.44 96 LYS A C 1
ATOM 791 O O . LYS A 1 96 ? 6.045 6.481 -14.750 1.00 91.44 96 LYS A O 1
ATOM 796 N N . LEU A 1 97 ? 6.661 8.467 -13.940 1.00 87.81 97 LEU A N 1
ATOM 797 C CA . LEU A 1 97 ? 5.314 8.842 -13.516 1.00 87.81 97 LEU A CA 1
ATOM 798 C C . LEU A 1 97 ? 4.303 8.809 -14.674 1.00 87.81 97 LEU A C 1
ATOM 800 O O . LEU A 1 97 ? 3.194 8.316 -14.490 1.00 87.81 97 LEU A O 1
ATOM 804 N N . SER A 1 98 ? 4.698 9.270 -15.864 1.00 86.94 98 SER A N 1
ATOM 805 C CA . SER A 1 98 ? 3.855 9.256 -17.069 1.00 86.94 98 SER A CA 1
ATOM 806 C C . SER A 1 98 ? 3.614 7.858 -17.640 1.00 86.94 98 SER A C 1
ATOM 808 O O . SER A 1 98 ? 2.627 7.662 -18.337 1.00 86.94 98 SER A O 1
ATOM 810 N N . ASP A 1 99 ? 4.474 6.888 -17.331 1.00 85.81 99 ASP A N 1
ATOM 811 C CA . ASP A 1 99 ? 4.300 5.492 -17.747 1.00 85.81 99 ASP A CA 1
ATOM 812 C C . ASP A 1 99 ? 3.433 4.727 -16.724 1.00 85.81 99 ASP A C 1
ATOM 814 O O . ASP A 1 99 ? 2.694 3.806 -17.066 1.00 85.81 99 ASP A O 1
ATOM 818 N N . GLU A 1 100 ? 3.476 5.147 -15.454 1.00 87.38 100 GLU A N 1
ATOM 819 C CA . GLU A 1 100 ? 2.892 4.440 -14.307 1.00 87.38 100 GLU A CA 1
ATOM 820 C C . GLU A 1 100 ? 1.649 5.122 -13.704 1.00 87.38 100 GLU A C 1
ATOM 822 O O . GLU A 1 100 ? 1.105 4.668 -12.690 1.00 87.38 100 GLU A O 1
ATOM 827 N N . TRP A 1 101 ? 1.159 6.210 -14.305 1.00 87.00 101 TRP A N 1
ATOM 828 C CA . TRP A 1 101 ? 0.042 6.999 -13.764 1.00 87.00 101 TRP A CA 1
ATOM 829 C C . TRP A 1 101 ? -1.227 6.167 -13.538 1.00 87.00 101 TRP A C 1
ATOM 831 O O . TRP A 1 101 ? -1.957 6.406 -12.574 1.00 87.00 101 TRP A O 1
ATOM 841 N N . GLY A 1 102 ? -1.474 5.155 -14.379 1.00 89.94 102 GLY A N 1
ATOM 842 C CA . GLY A 1 102 ? -2.613 4.247 -14.234 1.00 89.94 102 GLY A CA 1
ATOM 843 C C . GLY A 1 102 ? -2.555 3.431 -12.939 1.00 89.94 102 GLY A C 1
ATOM 844 O O . GLY A 1 102 ? -3.581 3.215 -12.294 1.00 89.94 102 GLY A O 1
ATOM 845 N N . VAL A 1 103 ? -1.351 3.044 -12.503 1.00 90.69 103 VAL A N 1
ATOM 846 C CA . VAL A 1 103 ? -1.1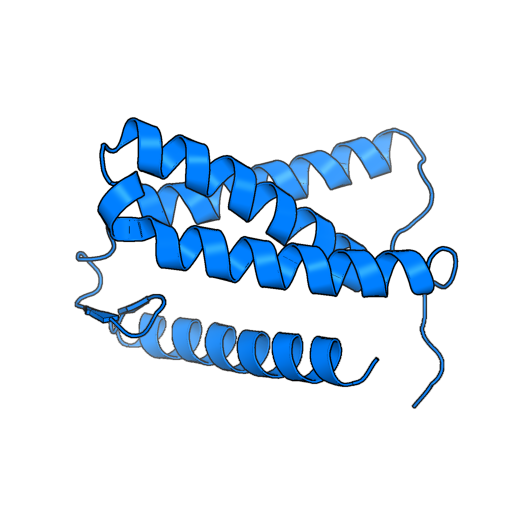29 2.337 -11.233 1.00 90.69 103 VAL A CA 1
ATOM 847 C C . VAL A 1 103 ? -1.434 3.260 -10.056 1.00 90.69 103 VAL A C 1
ATOM 849 O O . VAL A 1 103 ? -2.150 2.874 -9.130 1.00 90.69 103 VAL A O 1
ATOM 852 N N . VAL A 1 104 ? -0.945 4.501 -10.109 1.00 93.69 104 VAL A N 1
ATOM 853 C CA . VAL A 1 104 ? -1.212 5.511 -9.074 1.00 93.69 104 VAL A CA 1
ATOM 854 C C . VAL A 1 104 ? -2.710 5.801 -8.983 1.00 93.69 104 VAL A C 1
ATOM 856 O O . VAL A 1 104 ? -3.277 5.759 -7.891 1.00 93.69 104 VAL A O 1
ATOM 859 N N . LEU A 1 105 ? -3.376 6.023 -10.120 1.00 94.62 105 LEU A N 1
ATOM 860 C CA . LEU A 1 105 ? -4.813 6.283 -10.180 1.00 94.62 105 LEU A CA 1
ATOM 861 C C . LEU A 1 105 ? -5.631 5.117 -9.616 1.00 94.62 105 LEU A C 1
ATOM 863 O O . LEU A 1 105 ? -6.559 5.338 -8.834 1.00 94.62 105 LEU A O 1
ATOM 867 N N . PHE A 1 106 ? -5.271 3.879 -9.958 1.00 94.19 106 PHE A N 1
ATOM 868 C CA . PHE A 1 106 ? -5.914 2.694 -9.401 1.00 94.19 106 PHE A CA 1
ATOM 869 C C . PHE A 1 106 ? -5.835 2.685 -7.869 1.00 94.19 106 PHE A C 1
ATOM 871 O O . PHE A 1 106 ? -6.863 2.572 -7.197 1.00 94.19 106 PHE A O 1
ATOM 878 N N . PHE A 1 107 ? -4.644 2.882 -7.296 1.00 95.31 107 PHE A N 1
ATOM 879 C CA . PHE A 1 107 ? -4.493 2.903 -5.840 1.00 95.31 107 PHE A CA 1
ATOM 880 C C . PHE A 1 107 ? -5.139 4.126 -5.177 1.00 95.31 107 PHE A C 1
ATOM 882 O O . PHE A 1 107 ? -5.591 4.005 -4.040 1.00 95.31 107 PHE A O 1
ATOM 889 N N . ILE A 1 108 ? -5.280 5.263 -5.871 1.00 96.44 108 ILE A N 1
ATOM 890 C CA . ILE A 1 108 ? -6.101 6.392 -5.400 1.00 96.44 108 ILE A CA 1
ATOM 891 C C . ILE A 1 108 ? -7.558 5.953 -5.243 1.00 96.44 108 ILE A C 1
ATOM 893 O O . ILE A 1 108 ? -8.167 6.206 -4.203 1.00 96.44 108 ILE A O 1
ATOM 897 N N . ILE A 1 109 ? -8.120 5.260 -6.237 1.00 95.25 109 ILE A N 1
ATOM 898 C CA . ILE A 1 109 ? -9.499 4.757 -6.173 1.00 95.25 109 ILE A CA 1
ATOM 899 C C . ILE A 1 109 ? -9.651 3.778 -5.003 1.00 95.25 109 ILE A C 1
ATOM 901 O O . ILE A 1 109 ? -10.585 3.919 -4.207 1.00 95.25 109 ILE A O 1
ATOM 905 N N . VAL A 1 110 ? -8.716 2.833 -4.851 1.00 95.50 110 VAL A N 1
ATOM 906 C CA . VAL A 1 110 ? -8.708 1.887 -3.723 1.00 95.50 110 VAL A CA 1
ATOM 907 C C . VAL A 1 110 ? -8.670 2.646 -2.392 1.00 95.50 110 VAL A C 1
ATOM 909 O O . VAL A 1 110 ? -9.545 2.427 -1.554 1.00 95.50 110 VAL A O 1
ATOM 912 N N . ALA A 1 111 ? -7.738 3.590 -2.226 1.00 96.44 111 ALA A N 1
ATOM 913 C CA . ALA A 1 111 ? -7.586 4.391 -1.013 1.00 96.44 111 ALA A CA 1
ATOM 914 C C . ALA A 1 111 ? -8.850 5.206 -0.682 1.00 96.44 111 ALA A C 1
ATOM 916 O O . ALA A 1 111 ? -9.244 5.312 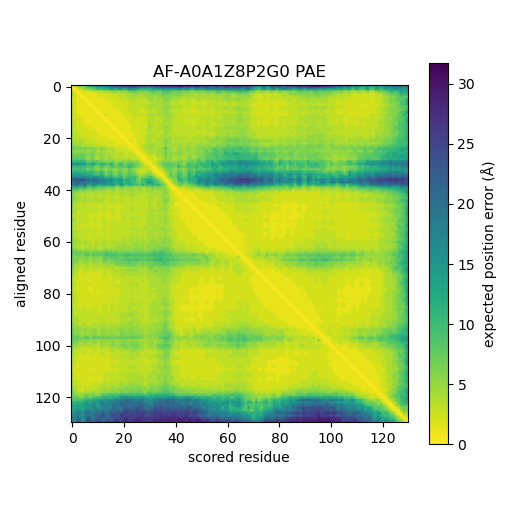0.478 1.00 96.44 111 ALA A O 1
ATOM 917 N N . LEU A 1 112 ? -9.534 5.766 -1.683 1.00 95.12 112 LEU A N 1
ATOM 918 C CA . LEU A 1 112 ? -10.786 6.498 -1.472 1.00 95.12 112 LEU A CA 1
ATOM 919 C C . LEU A 1 112 ? -11.924 5.573 -1.017 1.00 95.12 112 LEU A C 1
ATOM 921 O O . LEU A 1 112 ? -12.689 5.929 -0.114 1.00 95.12 112 LEU A O 1
ATOM 925 N N . LEU A 1 113 ? -12.043 4.386 -1.615 1.00 93.88 113 LEU A N 1
ATOM 926 C CA . LEU A 1 113 ? -13.072 3.405 -1.260 1.00 93.88 113 LEU A CA 1
ATOM 927 C C . LEU A 1 113 ? -12.848 2.824 0.141 1.00 93.88 113 LEU A C 1
ATOM 929 O O . LEU A 1 113 ? -13.802 2.733 0.932 1.00 93.88 113 LEU A O 1
ATOM 933 N N . THR A 1 114 ? -11.601 2.487 0.481 1.00 94.00 114 THR A N 1
ATOM 934 C CA . THR A 1 114 ? -11.240 2.046 1.832 1.00 94.00 114 THR A CA 1
ATOM 935 C C . THR A 1 114 ? -11.452 3.162 2.836 1.00 94.00 114 THR A C 1
ATOM 937 O O . THR A 1 114 ? -12.046 2.906 3.880 1.00 94.00 114 THR A O 1
ATOM 940 N N . HIS A 1 115 ? -11.101 4.408 2.506 1.00 93.44 115 HIS A N 1
ATOM 941 C CA . HIS A 1 115 ? -11.259 5.533 3.423 1.00 93.44 115 HIS A CA 1
ATOM 942 C C . HIS A 1 115 ? -12.723 5.796 3.760 1.00 93.44 115 HIS A C 1
ATOM 944 O O . HIS A 1 115 ? -13.074 5.952 4.932 1.00 93.44 115 HIS A O 1
ATOM 950 N N . ARG A 1 116 ? -13.595 5.806 2.744 1.00 91.44 116 ARG A N 1
ATOM 951 C CA . ARG A 1 116 ? -15.044 5.965 2.935 1.00 91.44 116 ARG A CA 1
ATOM 952 C C . ARG A 1 116 ? -15.596 4.872 3.850 1.00 91.44 116 ARG A C 1
ATOM 954 O O . ARG A 1 116 ? -16.284 5.179 4.821 1.00 91.44 116 ARG A O 1
ATOM 961 N N . THR A 1 117 ? -15.232 3.618 3.589 1.00 89.38 117 THR A N 1
ATOM 962 C CA . THR A 1 117 ? -15.721 2.463 4.359 1.00 89.38 117 THR A CA 1
ATOM 963 C C . THR A 1 117 ? -15.147 2.438 5.783 1.00 89.38 117 THR A C 1
ATOM 965 O O . THR A 1 117 ? -15.869 2.169 6.742 1.00 89.38 117 THR A O 1
ATOM 968 N N . ALA A 1 118 ? -13.867 2.774 5.958 1.00 87.38 118 ALA A N 1
ATOM 969 C CA . ALA A 1 118 ? -13.218 2.868 7.263 1.00 87.38 118 ALA A CA 1
ATOM 970 C C . ALA A 1 118 ? -13.805 4.010 8.103 1.00 87.38 118 ALA A C 1
ATOM 972 O O . ALA A 1 118 ? -14.015 3.850 9.304 1.00 87.38 118 ALA A O 1
ATOM 973 N N . ARG A 1 119 ? -14.123 5.153 7.477 1.00 84.56 119 ARG A N 1
ATOM 974 C CA . ARG A 1 119 ? -14.767 6.294 8.143 1.00 84.56 119 ARG A CA 1
A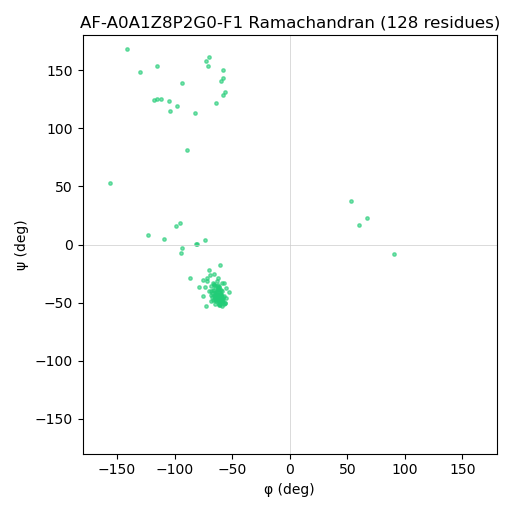TOM 975 C C . ARG A 1 119 ? -16.167 5.944 8.643 1.00 84.56 119 ARG A C 1
ATOM 977 O O . ARG A 1 119 ? -16.492 6.307 9.768 1.00 84.56 119 ARG A O 1
ATOM 984 N N . GLN A 1 120 ? -16.960 5.229 7.844 1.00 81.62 120 GLN A N 1
ATOM 985 C CA . GLN A 1 120 ? -18.303 4.770 8.230 1.00 81.62 120 GLN A CA 1
ATOM 986 C C . GLN A 1 120 ? -18.278 3.792 9.412 1.00 81.62 120 GLN A C 1
ATOM 988 O O . GLN A 1 120 ? -19.189 3.794 10.232 1.00 81.62 120 GLN A O 1
ATOM 993 N N . ASN A 1 121 ? -17.21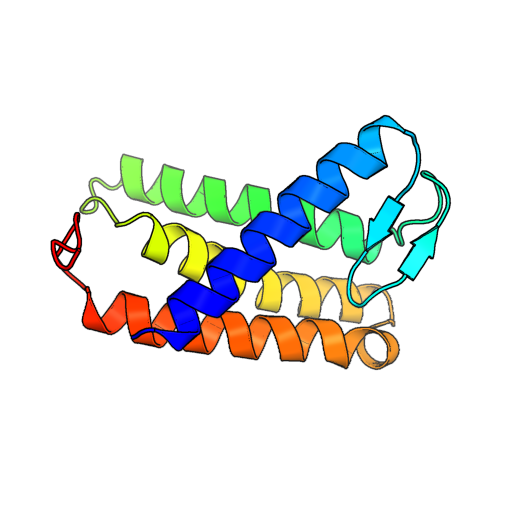0 3.000 9.534 1.00 74.38 121 ASN A N 1
ATOM 994 C CA . ASN A 1 121 ? -17.041 2.008 10.596 1.00 74.38 121 ASN A CA 1
ATOM 995 C C . ASN A 1 121 ? -16.158 2.496 11.762 1.00 74.38 121 ASN A C 1
ATOM 997 O O . ASN A 1 121 ? -15.689 1.689 12.567 1.00 74.38 121 ASN A O 1
ATOM 1001 N N . ARG A 1 122 ? -15.910 3.811 11.880 1.00 69.00 122 ARG A N 1
ATOM 1002 C CA . ARG A 1 122 ? -15.110 4.372 12.982 1.00 69.00 122 ARG A CA 1
ATOM 1003 C C . ARG A 1 122 ? -15.725 4.014 14.338 1.00 69.00 122 ARG A C 1
ATOM 1005 O O . ARG A 1 122 ? -16.900 4.256 14.578 1.00 69.00 122 ARG A O 1
ATOM 1012 N N . GLY A 1 123 ? -14.900 3.471 15.233 1.00 64.81 123 GLY A N 1
ATOM 1013 C CA . GLY A 1 123 ? -15.298 3.103 16.597 1.00 64.81 123 GLY A CA 1
ATOM 1014 C C . GLY A 1 123 ? -15.816 1.671 16.760 1.00 64.81 123 GLY A C 1
ATOM 1015 O O . GLY A 1 123 ? -15.968 1.225 17.891 1.00 64.81 123 GLY A O 1
ATOM 1016 N N . LYS A 1 124 ? -16.022 0.924 15.667 1.00 65.44 124 LYS A N 1
ATOM 1017 C CA . LYS A 1 124 ? -16.365 -0.505 15.708 1.00 65.44 124 LYS A CA 1
ATOM 1018 C C . LYS A 1 124 ? -15.128 -1.329 15.336 1.00 65.44 124 LYS A C 1
ATOM 1020 O O . LYS A 1 124 ? -14.631 -1.223 14.218 1.00 65.44 124 LYS A O 1
ATOM 1025 N N . MET A 1 125 ? -14.606 -2.125 16.275 1.00 61.03 125 MET A N 1
ATOM 1026 C CA . MET A 1 125 ? -13.468 -3.024 16.005 1.00 61.03 125 MET A CA 1
ATOM 1027 C C . MET A 1 125 ? -13.881 -4.233 15.157 1.00 61.03 125 MET A C 1
ATOM 1029 O O . MET A 1 125 ? -13.144 -4.622 14.256 1.00 61.03 125 MET A O 1
ATOM 1033 N N . PHE A 1 126 ? -15.088 -4.753 15.384 1.00 63.28 126 PHE A N 1
ATOM 1034 C CA . PHE A 1 126 ? -15.685 -5.839 14.612 1.00 63.28 126 PHE A CA 1
ATOM 1035 C C . PHE A 1 126 ? -16.967 -5.329 13.947 1.00 63.28 126 PHE A C 1
ATOM 1037 O O . PHE A 1 126 ? -17.851 -4.795 14.620 1.00 63.28 126 PHE A O 1
ATOM 1044 N N . ILE A 1 127 ? -17.065 -5.453 12.621 1.00 59.22 127 ILE A N 1
ATOM 1045 C CA . ILE A 1 127 ? -18.316 -5.202 11.896 1.00 59.22 127 ILE A CA 1
ATOM 1046 C C . ILE A 1 127 ? -19.132 -6.492 12.021 1.00 59.22 127 ILE A C 1
ATOM 1048 O O . ILE A 1 127 ? -18.698 -7.533 11.538 1.00 59.22 127 ILE A O 1
ATOM 1052 N N . LYS A 1 128 ? -20.259 -6.429 12.737 1.00 51.22 128 LYS A N 1
ATOM 1053 C CA . LYS A 1 128 ? -21.079 -7.594 13.119 1.00 51.22 128 LYS A CA 1
ATOM 1054 C C . LYS A 1 128 ? -22.029 -8.070 12.008 1.00 51.22 128 LYS A C 1
ATOM 1056 O O . LYS A 1 128 ? -22.744 -9.041 12.208 1.00 51.22 128 LYS A O 1
ATOM 1061 N N . ASP A 1 129 ? -22.019 -7.414 10.853 1.00 54.19 129 ASP A N 1
ATOM 1062 C CA . ASP A 1 129 ? -22.968 -7.693 9.777 1.00 54.19 129 ASP A CA 1
ATOM 1063 C C . ASP A 1 129 ? -22.395 -8.783 8.857 1.00 54.19 129 ASP A C 1
ATOM 1065 O O . ASP A 1 129 ? -21.754 -8.493 7.832 1.00 54.19 129 ASP A O 1
ATOM 1069 N N . TRP A 1 130 ? -22.570 -10.023 9.324 1.00 53.12 130 TRP A N 1
ATOM 1070 C CA . TRP A 1 130 ? -22.566 -11.248 8.527 1.00 53.12 130 TRP A CA 1
ATOM 1071 C C . TRP A 1 130 ? -23.989 -11.518 8.052 1.00 53.12 130 TRP A C 1
ATOM 1073 O O . TRP A 1 130 ? -24.894 -11.498 8.917 1.00 53.12 130 TRP A O 1
#

Radius of gyration: 16.02 Å; Cα contacts (8 Å, |Δi|>4): 95; chains: 1; bounding box: 38×32×41 Å

pLDDT: mean 87.72, std 11.3, range [51.22, 98.06]

Sequence (130 aa):
MNYCKILLGLLGVWAVMVVILGLFKLQVYFPFNIGSAEEIPYHRWQTVRFTTFLTVAYFIFRYIGGFRPVSALAVLDMFFKLMVFIATINFWIADKLSDEWGVVLFFIIVALLTHRTARQNRGKMFIKDW